Protein AF-A0A9C8K968-F1 (afdb_monomer_lite)

Structure (mmCIF, N/CA/C/O backbone):
data_AF-A0A9C8K968-F1
#
_entry.id   AF-A0A9C8K968-F1
#
loop_
_atom_site.group_PDB
_atom_site.id
_atom_site.type_symbol
_atom_site.label_atom_id
_atom_site.label_alt_id
_atom_site.label_comp_id
_atom_site.label_asym_id
_atom_site.label_entity_id
_atom_site.label_seq_id
_atom_site.pdbx_PDB_ins_code
_atom_site.Cartn_x
_atom_site.Cartn_y
_atom_site.Cartn_z
_atom_site.occupancy
_atom_site.B_iso_or_equiv
_atom_site.auth_seq_id
_atom_site.auth_comp_id
_atom_site.auth_asym_id
_atom_site.auth_atom_id
_atom_site.pdbx_PDB_model_num
ATOM 1 N N . MET A 1 1 ? -12.261 12.702 10.671 1.00 51.38 1 MET A N 1
ATOM 2 C CA . MET A 1 1 ? -11.505 11.458 10.915 1.00 51.38 1 MET A CA 1
ATOM 3 C C . MET A 1 1 ? -10.074 11.861 11.159 1.00 51.38 1 MET A C 1
ATOM 5 O O . MET A 1 1 ? -9.533 12.600 10.341 1.00 51.38 1 MET A O 1
ATOM 9 N N . ASP A 1 2 ? -9.526 11.465 12.303 1.00 61.38 2 ASP A N 1
ATOM 10 C CA . ASP A 1 2 ? -8.122 11.699 12.630 1.00 61.38 2 ASP A CA 1
ATOM 11 C C . ASP A 1 2 ? -7.217 11.123 11.536 1.00 61.38 2 ASP A C 1
ATOM 13 O O . ASP A 1 2 ? -7.587 10.182 10.830 1.00 61.38 2 ASP A O 1
ATOM 17 N N . LYS A 1 3 ? -6.042 11.728 11.360 1.00 83.81 3 LYS A N 1
ATOM 18 C CA . LYS A 1 3 ? -5.048 11.286 10.380 1.00 83.81 3 LYS A CA 1
ATOM 19 C C . LYS A 1 3 ? -4.628 9.847 10.709 1.00 83.81 3 LYS A C 1
ATOM 21 O O . LYS A 1 3 ? -3.911 9.646 11.686 1.00 83.81 3 LYS A O 1
ATOM 26 N N . VAL A 1 4 ? -5.043 8.872 9.895 1.00 92.81 4 VAL A N 1
ATOM 27 C CA . VAL A 1 4 ? -4.571 7.483 10.014 1.00 92.81 4 VAL A CA 1
ATOM 28 C C . VAL A 1 4 ? -3.083 7.449 9.691 1.00 92.81 4 VAL A C 1
ATOM 30 O O . VAL A 1 4 ? -2.643 8.013 8.689 1.00 92.81 4 VAL A O 1
ATOM 33 N N . THR A 1 5 ? -2.301 6.798 10.546 1.00 95.69 5 THR A N 1
ATOM 34 C CA . THR A 1 5 ? -0.854 6.675 10.367 1.00 95.69 5 THR A CA 1
ATOM 35 C C . THR A 1 5 ? -0.456 5.243 10.037 1.00 95.69 5 THR A C 1
ATOM 37 O O . THR A 1 5 ? -1.167 4.286 10.347 1.00 95.69 5 THR A O 1
ATOM 40 N N . ILE A 1 6 ? 0.743 5.069 9.475 1.00 96.56 6 ILE A N 1
ATOM 41 C CA . ILE A 1 6 ? 1.313 3.733 9.269 1.00 96.56 6 ILE A CA 1
ATOM 42 C C . ILE A 1 6 ? 1.431 2.942 10.581 1.00 96.56 6 ILE A C 1
ATOM 44 O O . ILE A 1 6 ? 1.227 1.731 10.601 1.00 96.56 6 ILE A O 1
ATOM 48 N N . THR A 1 7 ? 1.677 3.625 11.702 1.00 96.31 7 THR A N 1
ATOM 49 C CA . THR A 1 7 ? 1.737 3.008 13.032 1.00 96.31 7 THR A CA 1
ATOM 50 C C . THR A 1 7 ? 0.412 2.349 13.419 1.00 96.31 7 THR A C 1
ATOM 52 O O . THR A 1 7 ? 0.422 1.301 14.067 1.00 96.31 7 THR A O 1
ATOM 55 N N . ASP A 1 8 ? -0.723 2.921 13.017 1.00 96.31 8 ASP A N 1
ATOM 56 C CA . ASP A 1 8 ? -2.048 2.370 13.321 1.00 96.31 8 ASP A CA 1
ATOM 57 C C . ASP A 1 8 ? -2.315 1.097 12.512 1.00 96.31 8 ASP A C 1
ATOM 59 O O . ASP A 1 8 ? -2.733 0.082 13.072 1.00 96.31 8 ASP A O 1
ATOM 63 N N . VAL A 1 9 ? -1.947 1.102 11.228 1.00 97.00 9 VAL A N 1
ATOM 64 C CA . VAL A 1 9 ? -2.030 -0.082 10.355 1.00 97.00 9 VAL A CA 1
ATOM 65 C C . VAL A 1 9 ? -1.106 -1.201 10.855 1.00 97.00 9 VAL A C 1
ATOM 67 O O . VAL A 1 9 ? -1.513 -2.361 10.941 1.00 97.00 9 VAL A O 1
ATOM 70 N N . ILE A 1 10 ? 0.119 -0.866 11.280 1.00 96.81 10 ILE A N 1
ATOM 71 C CA . ILE A 1 10 ? 1.049 -1.837 11.878 1.00 96.81 10 ILE A CA 1
ATOM 72 C C . ILE A 1 10 ? 0.446 -2.461 13.137 1.00 96.81 10 ILE A C 1
ATOM 74 O O . ILE A 1 10 ? 0.542 -3.673 13.325 1.00 96.81 10 ILE A O 1
ATOM 78 N N . LYS A 1 11 ? -0.192 -1.671 14.010 1.00 96.25 11 LYS A N 1
ATOM 79 C CA . LYS A 1 11 ? -0.844 -2.202 15.219 1.00 96.25 11 LYS A CA 1
ATOM 80 C C . LYS A 1 11 ? -1.973 -3.174 14.878 1.00 96.25 11 LYS A C 1
ATOM 82 O O . LYS A 1 11 ? -2.076 -4.196 15.554 1.00 96.25 11 LYS A O 1
ATOM 87 N N . ALA A 1 12 ? -2.763 -2.886 13.844 1.00 95.94 12 ALA A N 1
ATOM 88 C CA . ALA A 1 12 ? -3.871 -3.734 13.410 1.00 95.94 12 ALA A CA 1
ATOM 89 C C . ALA A 1 12 ? -3.411 -5.091 12.843 1.00 95.94 12 ALA A C 1
ATOM 91 O O . ALA A 1 12 ? -4.124 -6.087 12.983 1.00 95.94 12 ALA A O 1
ATOM 92 N N . GLN A 1 13 ? -2.220 -5.158 12.229 1.00 94.94 13 GLN A N 1
ATOM 93 C CA . GLN A 1 13 ? -1.751 -6.370 11.548 1.00 94.94 13 GLN A CA 1
ATOM 94 C C . GLN A 1 13 ? -0.222 -6.538 11.572 1.00 94.94 13 GLN A C 1
ATOM 96 O O . GLN A 1 13 ? 0.426 -6.689 10.537 1.00 94.94 13 GLN A O 1
ATOM 101 N N . ARG A 1 14 ? 0.371 -6.572 12.772 1.00 94.62 14 ARG A N 1
ATOM 102 C CA . ARG A 1 14 ? 1.837 -6.612 12.973 1.00 94.62 14 ARG A CA 1
ATOM 103 C C . ARG A 1 14 ? 2.563 -7.678 12.153 1.00 94.62 14 ARG A C 1
ATOM 105 O O . ARG A 1 14 ? 3.641 -7.410 11.638 1.00 94.62 14 ARG A O 1
ATOM 112 N N . GLY A 1 15 ? 1.968 -8.866 12.014 1.00 94.75 15 GLY A N 1
ATOM 113 C CA . GLY A 1 15 ? 2.568 -9.978 11.271 1.00 94.75 15 GLY A CA 1
ATOM 114 C C . GLY A 1 15 ? 2.855 -9.647 9.804 1.00 94.75 15 GLY A C 1
ATOM 115 O O . GLY A 1 15 ? 3.854 -10.116 9.267 1.00 94.75 15 GLY A O 1
ATOM 116 N N . TRP A 1 16 ? 2.044 -8.789 9.173 1.00 94.75 16 TRP A N 1
ATOM 117 C CA . TRP A 1 16 ? 2.268 -8.348 7.792 1.00 94.75 16 TRP A CA 1
ATOM 118 C C . TRP A 1 16 ? 3.565 -7.546 7.639 1.00 94.75 16 TRP A C 1
ATOM 120 O O . TRP A 1 16 ? 4.254 -7.674 6.636 1.00 94.75 16 TRP A O 1
ATOM 130 N N . PHE A 1 17 ? 3.934 -6.777 8.665 1.00 96.12 17 PHE A N 1
ATOM 131 C CA . PHE A 1 17 ? 5.102 -5.892 8.674 1.00 96.12 17 PHE A CA 1
ATOM 132 C C . PHE A 1 17 ? 6.348 -6.536 9.298 1.00 96.12 17 PHE A C 1
ATOM 134 O O . PHE A 1 17 ? 7.285 -5.835 9.680 1.00 96.12 17 PHE A O 1
ATOM 141 N N . SER A 1 18 ? 6.358 -7.863 9.429 1.00 95.88 18 SER A N 1
AT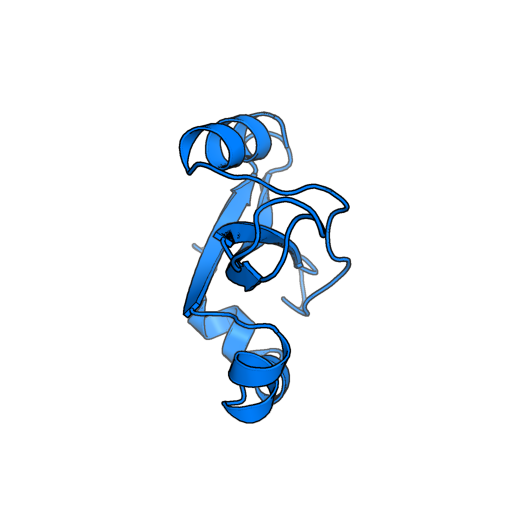OM 142 C CA . SER A 1 18 ? 7.540 -8.618 9.843 1.00 95.88 18 SER A CA 1
ATOM 143 C C . SER A 1 18 ? 8.685 -8.455 8.836 1.00 95.88 18 SER A C 1
ATOM 145 O O . SER A 1 18 ? 8.465 -8.146 7.660 1.00 95.88 18 SER A O 1
ATOM 147 N N . ASN A 1 19 ? 9.924 -8.665 9.287 1.00 95.19 19 ASN A N 1
ATOM 148 C CA . ASN A 1 19 ? 11.091 -8.583 8.406 1.00 95.19 19 ASN A CA 1
ATOM 149 C C . ASN A 1 19 ? 11.023 -9.647 7.305 1.00 95.19 19 ASN A C 1
ATOM 151 O O . ASN A 1 19 ? 11.374 -9.376 6.160 1.00 95.19 19 ASN A O 1
ATOM 155 N N . GLU A 1 20 ? 10.519 -10.829 7.644 1.00 96.00 20 GLU A N 1
ATOM 156 C CA . GLU A 1 20 ? 10.315 -11.949 6.737 1.00 96.00 20 GLU A CA 1
ATOM 157 C C . GLU A 1 20 ? 9.366 -11.561 5.597 1.00 96.00 20 GLU A C 1
ATOM 159 O O . GLU A 1 20 ? 9.710 -11.721 4.426 1.00 96.00 20 GLU A O 1
ATOM 164 N N . ASN A 1 21 ? 8.211 -10.968 5.919 1.00 94.62 21 ASN A N 1
ATOM 165 C CA . ASN A 1 21 ? 7.261 -10.510 4.904 1.00 94.62 21 ASN A CA 1
ATOM 166 C C . ASN A 1 21 ? 7.798 -9.325 4.102 1.00 94.62 21 ASN A C 1
ATOM 168 O O . ASN A 1 21 ? 7.606 -9.272 2.890 1.00 94.62 21 ASN A O 1
ATOM 172 N N . LYS A 1 22 ? 8.519 -8.403 4.748 1.00 94.81 22 LYS A N 1
ATOM 173 C CA . LYS A 1 22 ? 9.163 -7.279 4.063 1.00 94.81 22 LYS A CA 1
ATOM 174 C C . LYS A 1 22 ? 10.129 -7.768 2.976 1.00 94.81 22 LYS A C 1
ATOM 176 O O . LYS A 1 22 ? 10.094 -7.262 1.858 1.00 94.81 22 LYS A O 1
ATOM 181 N N . VAL A 1 23 ? 10.948 -8.775 3.288 1.00 94.12 23 VAL A N 1
ATOM 182 C CA . VAL A 1 23 ? 11.864 -9.411 2.327 1.00 94.12 23 VAL A CA 1
ATOM 183 C C . VAL A 1 23 ? 11.092 -10.162 1.245 1.00 94.12 23 VAL A C 1
ATOM 185 O O . VAL A 1 23 ? 11.407 -10.005 0.070 1.00 94.12 23 VAL A O 1
ATOM 188 N N . PHE A 1 24 ? 10.068 -10.932 1.622 1.00 93.44 24 PHE A N 1
ATOM 189 C CA . PHE A 1 24 ? 9.257 -11.703 0.677 1.00 93.44 24 PHE A CA 1
ATOM 190 C C . PHE A 1 24 ? 8.566 -10.818 -0.368 1.00 93.44 24 PHE A C 1
ATOM 192 O O . PHE A 1 24 ? 8.613 -11.120 -1.558 1.00 93.44 24 PHE A O 1
ATOM 199 N N . PHE A 1 25 ? 7.948 -9.716 0.060 1.00 92.06 25 PHE A N 1
ATOM 200 C CA . PHE A 1 25 ? 7.278 -8.790 -0.851 1.00 92.06 25 PHE A CA 1
ATOM 201 C C . PHE A 1 25 ? 8.244 -7.847 -1.572 1.00 92.06 25 PHE A C 1
ATOM 203 O O . PHE A 1 25 ? 7.846 -7.254 -2.568 1.00 92.06 25 PHE A O 1
ATOM 210 N N . GLY A 1 26 ? 9.487 -7.702 -1.103 1.00 95.62 26 GLY A N 1
ATOM 211 C CA . GLY A 1 26 ? 10.429 -6.703 -1.614 1.00 95.62 26 GLY A CA 1
ATOM 212 C C . GLY A 1 26 ? 10.077 -5.274 -1.188 1.00 95.62 26 GLY A C 1
ATOM 213 O O . GLY A 1 26 ? 10.448 -4.314 -1.866 1.00 95.62 26 GLY A O 1
ATOM 214 N N . ASP A 1 27 ? 9.340 -5.114 -0.088 1.00 96.31 27 ASP A N 1
ATOM 215 C CA . ASP A 1 27 ? 8.862 -3.817 0.383 1.00 96.31 27 ASP A CA 1
ATOM 216 C C . ASP A 1 27 ? 10.005 -3.023 1.037 1.00 96.31 27 ASP A C 1
ATOM 218 O O . ASP A 1 27 ? 10.727 -3.503 1.911 1.00 96.31 27 ASP A O 1
ATOM 222 N N . LYS A 1 28 ? 10.174 -1.764 0.638 1.00 95.44 28 LYS A N 1
ATOM 223 C CA . LYS A 1 28 ? 11.202 -0.848 1.153 1.00 95.44 28 LYS A CA 1
ATOM 224 C C . LYS A 1 28 ? 10.621 0.119 2.174 1.00 95.44 28 LYS A C 1
ATOM 226 O O . LYS A 1 28 ? 11.163 0.249 3.278 1.00 95.44 28 LYS A O 1
ATOM 231 N N . VAL A 1 29 ? 9.514 0.758 1.799 1.00 95.25 29 VAL A N 1
ATOM 232 C CA . VAL A 1 29 ? 8.845 1.833 2.543 1.00 95.25 29 VAL A CA 1
ATOM 233 C C . VAL A 1 29 ? 7.340 1.592 2.536 1.00 95.25 29 VAL A C 1
ATOM 235 O O . VAL A 1 29 ? 6.792 1.110 1.546 1.00 95.25 29 VAL A O 1
ATOM 238 N N . TYR A 1 30 ? 6.691 1.963 3.636 1.00 96.94 30 TYR A N 1
ATOM 239 C CA . TYR A 1 30 ? 5.243 1.946 3.784 1.00 96.94 30 TYR A CA 1
ATOM 240 C C . TYR A 1 30 ? 4.746 3.348 4.118 1.00 96.94 30 TYR A C 1
ATOM 242 O O . TYR A 1 30 ? 5.375 4.042 4.919 1.00 96.94 30 TYR A O 1
ATOM 250 N N . ASP A 1 31 ? 3.605 3.722 3.557 1.00 96.50 31 ASP A N 1
ATOM 251 C CA . ASP A 1 31 ? 2.893 4.949 3.898 1.00 96.50 31 ASP A CA 1
ATOM 252 C C . ASP A 1 31 ? 1.378 4.717 3.875 1.00 96.50 31 ASP A C 1
ATOM 254 O O . ASP A 1 31 ? 0.893 3.738 3.302 1.00 96.50 31 ASP A O 1
ATOM 258 N N . VAL A 1 32 ? 0.624 5.612 4.506 1.00 96.88 32 VAL A N 1
ATOM 259 C CA . VAL A 1 32 ? -0.838 5.613 4.464 1.00 96.88 32 VAL A CA 1
ATOM 260 C C . VAL A 1 32 ? -1.303 6.902 3.818 1.00 96.88 32 VAL A C 1
ATOM 262 O O . VAL A 1 32 ? -1.152 7.982 4.384 1.00 96.88 32 VAL A O 1
ATOM 265 N N . ASN A 1 33 ? -1.921 6.767 2.649 1.00 95.38 33 ASN A N 1
ATOM 266 C CA . ASN A 1 33 ? -2.461 7.892 1.903 1.00 95.38 33 ASN A CA 1
ATOM 267 C C . ASN A 1 33 ? -3.981 7.831 1.850 1.00 95.38 33 ASN A C 1
ATOM 269 O O . ASN A 1 33 ? -4.582 6.757 1.840 1.00 95.38 33 ASN A O 1
ATOM 273 N N . LYS A 1 34 ? -4.603 9.008 1.809 1.00 94.38 34 LYS A N 1
ATOM 274 C CA . LYS A 1 34 ? -6.050 9.155 1.690 1.00 94.38 34 LYS A CA 1
ATOM 275 C C . LYS A 1 34 ? -6.415 9.486 0.244 1.00 94.38 34 LYS A C 1
ATOM 277 O O . LYS A 1 34 ? -5.822 10.391 -0.340 1.00 94.38 34 LYS A O 1
ATOM 282 N N . GLY A 1 35 ? -7.381 8.762 -0.313 1.00 93.06 35 GLY A N 1
ATOM 283 C CA . GLY A 1 35 ? -7.984 9.082 -1.603 1.00 93.06 35 GLY A CA 1
ATOM 284 C C . GLY A 1 35 ? -8.751 10.394 -1.519 1.00 93.06 35 GLY A C 1
ATOM 285 O O . GLY A 1 35 ? -9.550 10.580 -0.602 1.00 93.06 35 GLY A O 1
ATOM 286 N N . GLY A 1 36 ? -8.487 11.314 -2.441 1.00 90.31 36 GLY A N 1
ATOM 287 C CA . GLY A 1 36 ? -9.068 12.655 -2.428 1.00 90.31 36 GLY A CA 1
ATOM 288 C C . GLY A 1 36 ? -10.559 12.686 -2.766 1.00 90.31 36 GLY A C 1
ATOM 289 O O . GLY A 1 36 ? -11.257 13.603 -2.345 1.00 90.31 36 GLY A O 1
ATOM 290 N N . ARG A 1 37 ? -11.062 11.705 -3.523 1.00 89.75 37 ARG A N 1
ATOM 291 C CA . ARG A 1 37 ? -12.475 11.602 -3.904 1.00 89.75 37 ARG A CA 1
ATOM 292 C C . ARG A 1 37 ? -13.240 10.602 -3.049 1.00 89.75 37 ARG A C 1
ATOM 294 O O . ARG A 1 37 ? -14.372 10.898 -2.676 1.00 89.75 37 ARG A O 1
ATOM 301 N N . SER A 1 38 ? -12.689 9.417 -2.776 1.00 90.00 38 SER A N 1
ATOM 302 C CA . SER A 1 38 ? -13.404 8.417 -1.974 1.00 90.00 38 SER A CA 1
ATOM 303 C C . SER A 1 38 ? -13.247 8.640 -0.476 1.00 90.00 38 SER A C 1
ATOM 305 O O . SER A 1 38 ? -13.910 7.949 0.294 1.00 90.00 38 SER A O 1
ATOM 307 N N . GLU A 1 39 ? -12.331 9.518 -0.061 1.00 90.38 39 GLU A N 1
ATOM 308 C CA . GLU A 1 39 ? -11.979 9.768 1.337 1.00 90.38 39 GLU A CA 1
ATOM 309 C C . GLU A 1 39 ? -11.478 8.514 2.088 1.00 90.38 39 GLU A C 1
ATOM 311 O O . GLU A 1 39 ? -11.388 8.521 3.317 1.00 90.38 39 GLU A O 1
ATOM 316 N N . LYS A 1 40 ? -11.127 7.441 1.361 1.00 93.56 40 LYS A N 1
ATOM 317 C CA . LYS A 1 40 ? -10.658 6.171 1.935 1.00 93.56 40 LYS A CA 1
ATOM 318 C C . LYS A 1 40 ? -9.158 6.212 2.172 1.00 93.56 40 LYS A C 1
ATOM 320 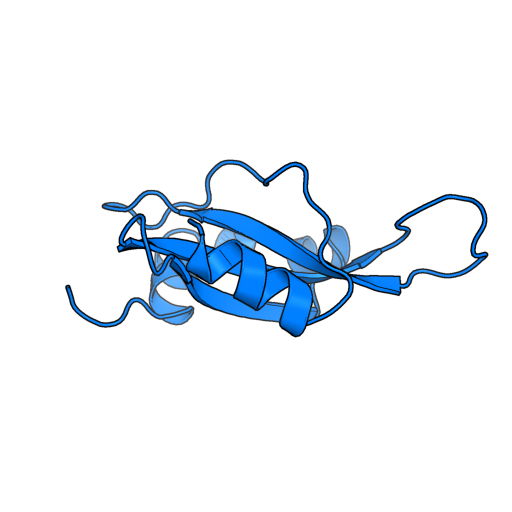O O . LYS A 1 40 ? -8.422 6.823 1.404 1.00 93.56 40 LYS A O 1
ATOM 325 N N . HIS A 1 41 ? -8.700 5.505 3.194 1.00 95.25 41 HIS A N 1
ATOM 326 C CA . HIS A 1 41 ? -7.281 5.273 3.429 1.00 95.25 41 HIS A CA 1
ATOM 327 C C . HIS A 1 41 ? -6.797 4.044 2.662 1.00 95.25 41 HIS A C 1
ATOM 329 O O . HIS A 1 41 ? -7.486 3.022 2.605 1.00 95.25 41 HIS A O 1
ATOM 335 N N . TYR A 1 42 ? -5.589 4.149 2.123 1.00 97.06 42 TYR A N 1
ATOM 336 C CA . TYR A 1 42 ? -4.893 3.112 1.379 1.00 97.06 42 TYR A CA 1
ATOM 337 C C . TYR A 1 42 ? -3.496 2.917 1.963 1.00 97.06 42 TYR A C 1
ATOM 339 O O . TYR A 1 42 ? -2.833 3.885 2.343 1.00 97.06 42 TYR A O 1
ATOM 347 N N . LEU A 1 43 ? -3.032 1.669 1.995 1.00 97.69 43 LEU A N 1
ATOM 348 C CA . LEU A 1 43 ? -1.637 1.358 2.278 1.00 97.69 43 LEU A CA 1
ATOM 349 C C . LEU A 1 43 ? -0.849 1.466 0.975 1.00 97.69 43 LEU A C 1
ATOM 351 O O . LEU A 1 43 ? -1.082 0.704 0.036 1.00 97.69 43 LEU A O 1
ATOM 355 N N . VAL A 1 44 ? 0.107 2.383 0.943 1.00 97.69 44 VAL A N 1
ATOM 356 C CA . VAL A 1 44 ? 1.058 2.543 -0.153 1.00 97.69 44 VAL A CA 1
ATOM 357 C C . VAL A 1 44 ? 2.360 1.858 0.228 1.00 97.69 44 VAL A C 1
ATOM 359 O O . VAL A 1 44 ? 2.886 2.050 1.324 1.00 97.69 44 VAL A O 1
ATOM 362 N N . ARG A 1 45 ? 2.888 1.051 -0.688 1.00 97.06 45 ARG A N 1
ATOM 363 C CA . ARG A 1 45 ? 4.123 0.291 -0.505 1.00 97.06 45 ARG A CA 1
ATOM 364 C C . ARG A 1 45 ? 5.071 0.621 -1.639 1.00 97.06 45 ARG A C 1
ATOM 366 O O . ARG A 1 45 ? 4.695 0.468 -2.796 1.00 97.06 45 ARG A O 1
ATOM 373 N N . LEU A 1 46 ? 6.274 1.083 -1.316 1.00 97.56 46 LEU A N 1
ATOM 374 C CA . LEU A 1 46 ? 7.364 1.132 -2.286 1.00 97.56 46 LEU A CA 1
ATOM 375 C C . LEU A 1 46 ? 8.002 -0.251 -2.322 1.00 97.56 46 LEU A C 1
ATOM 377 O O . LEU A 1 46 ? 8.582 -0.676 -1.324 1.00 97.56 46 LEU A O 1
ATOM 381 N N . THR A 1 47 ? 7.920 -0.918 -3.462 1.00 96.00 47 THR A N 1
ATOM 382 C CA . THR A 1 47 ? 8.332 -2.306 -3.637 1.00 96.00 47 THR A CA 1
ATOM 383 C C . THR A 1 47 ? 9.399 -2.397 -4.722 1.00 96.00 47 THR A C 1
ATOM 385 O O . THR A 1 47 ? 9.290 -1.747 -5.759 1.00 96.00 47 THR A O 1
ATOM 388 N N . GLN A 1 48 ? 10.428 -3.214 -4.497 1.00 94.75 48 GLN A N 1
ATOM 389 C CA . GLN A 1 48 ? 11.409 -3.575 -5.516 1.00 94.75 48 GLN A CA 1
ATOM 390 C C . GLN A 1 48 ? 11.136 -4.992 -6.007 1.00 94.75 48 GLN A C 1
ATOM 392 O O . GLN A 1 48 ? 11.492 -5.965 -5.345 1.00 94.75 48 GLN A O 1
ATOM 397 N N . ALA A 1 49 ? 10.530 -5.109 -7.184 1.00 90.06 49 ALA A N 1
ATOM 398 C CA . ALA A 1 49 ? 10.279 -6.404 -7.804 1.00 90.06 49 ALA A CA 1
ATOM 399 C C . ALA A 1 49 ? 10.356 -6.319 -9.331 1.00 90.06 49 ALA A C 1
ATOM 401 O O . ALA A 1 49 ? 10.485 -5.243 -9.919 1.00 90.06 49 ALA 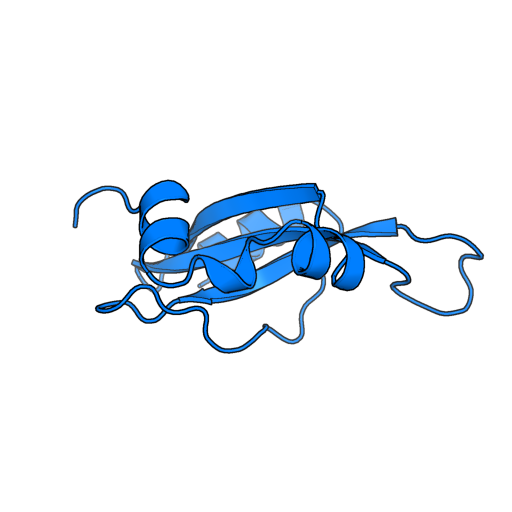A O 1
ATOM 402 N N . TRP A 1 50 ? 10.325 -7.482 -9.971 1.00 86.19 50 TRP A N 1
ATOM 403 C CA . TRP A 1 50 ? 10.214 -7.587 -11.418 1.00 86.19 50 TRP A CA 1
ATOM 404 C C . TRP A 1 50 ? 8.818 -7.133 -11.846 1.00 86.19 50 TRP A C 1
ATOM 406 O O . TRP A 1 50 ? 7.823 -7.712 -11.416 1.00 86.19 50 TRP A O 1
ATOM 416 N N . THR A 1 51 ? 8.749 -6.082 -12.661 1.00 80.81 51 THR A N 1
ATOM 417 C CA . THR A 1 51 ? 7.496 -5.608 -13.272 1.00 80.81 51 THR A CA 1
ATOM 418 C C . THR A 1 51 ? 7.209 -6.318 -14.593 1.00 80.81 51 THR A C 1
ATOM 420 O O . THR A 1 51 ? 6.054 -6.459 -14.978 1.00 80.81 51 THR A O 1
ATOM 423 N N . ASP A 1 52 ? 8.257 -6.810 -15.256 1.00 78.69 52 ASP A N 1
ATOM 424 C CA . ASP A 1 52 ? 8.203 -7.697 -16.411 1.00 78.69 52 ASP A CA 1
ATOM 425 C C . ASP A 1 52 ? 9.458 -8.589 -16.459 1.00 78.69 52 ASP A C 1
ATOM 427 O O . ASP A 1 52 ? 10.376 -8.449 -15.647 1.00 78.69 52 ASP A O 1
ATOM 431 N N . MET A 1 53 ? 9.480 -9.539 -17.396 1.00 77.19 53 MET A N 1
ATOM 432 C CA . MET A 1 53 ? 10.597 -10.473 -17.587 1.00 77.19 53 MET A CA 1
ATOM 433 C C . MET A 1 53 ? 11.689 -9.944 -18.536 1.00 77.19 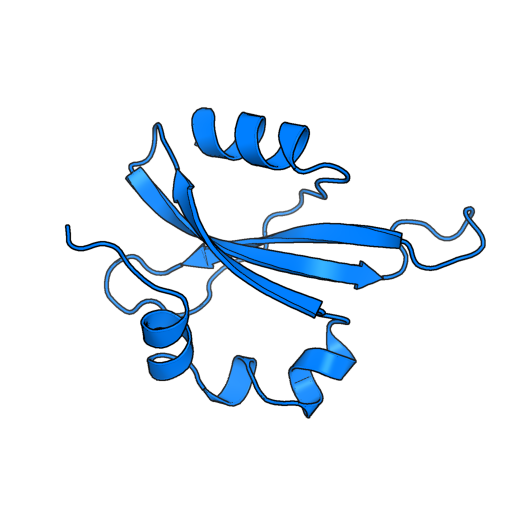53 MET A C 1
ATOM 435 O O . MET A 1 53 ? 12.681 -10.636 -18.759 1.00 77.19 53 MET A O 1
ATOM 439 N N . PHE A 1 54 ? 11.519 -8.759 -19.125 1.00 76.31 54 PHE A N 1
ATOM 440 C CA . PHE A 1 54 ? 12.325 -8.283 -20.256 1.00 76.31 54 PHE A CA 1
ATOM 441 C C . PHE A 1 54 ? 13.369 -7.239 -19.854 1.00 76.31 54 PHE A C 1
ATOM 443 O O . PHE A 1 54 ? 14.420 -7.147 -20.483 1.00 76.31 54 PHE A O 1
ATOM 450 N N . ASP A 1 55 ? 13.121 -6.488 -18.783 1.00 72.25 55 ASP A N 1
ATOM 451 C CA . ASP A 1 55 ? 13.976 -5.383 -18.344 1.00 72.25 55 ASP A CA 1
ATOM 452 C C . ASP A 1 55 ? 15.282 -5.808 -17.645 1.00 72.25 55 ASP A C 1
ATOM 454 O O . ASP A 1 55 ? 16.115 -4.964 -17.300 1.00 72.25 55 ASP A O 1
ATOM 458 N N . GLY A 1 56 ? 15.476 -7.108 -17.403 1.00 79.25 56 GLY A N 1
ATOM 459 C CA . GLY A 1 56 ? 16.725 -7.674 -16.879 1.00 79.25 56 GLY A CA 1
ATOM 460 C C . GLY A 1 56 ? 17.105 -7.257 -15.449 1.00 79.25 56 GLY A C 1
ATOM 461 O O . GLY A 1 56 ? 18.145 -7.691 -14.955 1.00 79.25 56 GLY A O 1
ATOM 462 N N . LYS A 1 57 ? 16.286 -6.447 -14.761 1.00 86.62 57 LYS A N 1
ATOM 463 C CA . LYS A 1 57 ? 16.474 -6.080 -13.351 1.00 86.62 57 LYS A CA 1
ATOM 464 C C . LYS A 1 57 ? 15.151 -5.746 -12.640 1.00 86.62 57 LYS A C 1
ATOM 466 O O . LYS A 1 57 ? 14.269 -5.154 -13.263 1.00 86.62 57 LYS A O 1
ATOM 471 N N . PRO A 1 58 ? 15.037 -6.016 -11.324 1.00 89.19 58 PRO A N 1
ATOM 472 C CA . PRO A 1 58 ? 13.950 -5.496 -10.498 1.00 89.19 58 PRO A CA 1
ATOM 473 C C . PRO A 1 58 ? 13.904 -3.965 -10.520 1.00 89.19 58 PRO A C 1
ATOM 475 O O . PRO A 1 58 ? 14.950 -3.306 -10.478 1.00 89.19 58 PRO A O 1
ATOM 478 N N . LYS A 1 59 ? 12.696 -3.401 -10.523 1.00 91.31 59 LYS A N 1
ATOM 479 C CA . LYS A 1 59 ? 12.461 -1.955 -10.496 1.00 91.31 59 LYS A CA 1
ATOM 480 C C . LYS A 1 59 ? 11.646 -1.567 -9.271 1.00 91.31 59 LYS A C 1
ATOM 482 O O . LYS A 1 59 ? 10.788 -2.321 -8.808 1.00 91.31 59 LYS A O 1
ATOM 487 N N . ASP A 1 60 ? 11.918 -0.364 -8.787 1.00 95.19 60 ASP A N 1
ATOM 488 C CA . ASP A 1 60 ? 11.121 0.256 -7.740 1.00 95.19 60 ASP A CA 1
ATOM 489 C C . ASP A 1 60 ? 9.800 0.743 -8.332 1.00 95.19 60 ASP A C 1
ATOM 491 O O . ASP A 1 60 ? 9.781 1.408 -9.368 1.00 95.19 60 ASP A O 1
ATOM 495 N N . HIS A 1 61 ? 8.701 0.387 -7.681 1.00 95.25 61 HIS A N 1
ATOM 496 C CA . HIS A 1 61 ? 7.360 0.822 -8.040 1.00 95.25 61 HIS A CA 1
ATOM 497 C C . HIS A 1 61 ? 6.469 0.846 -6.802 1.00 95.25 61 HIS A C 1
ATOM 499 O O . HIS A 1 61 ? 6.768 0.214 -5.787 1.00 95.25 61 HIS A O 1
ATOM 505 N N . PHE A 1 62 ? 5.359 1.568 -6.881 1.00 97.00 62 PHE A N 1
ATOM 506 C CA . PHE A 1 62 ? 4.377 1.599 -5.814 1.00 97.00 62 PHE A CA 1
ATOM 507 C C . PHE A 1 62 ? 3.289 0.556 -6.047 1.00 97.00 62 PHE A C 1
ATOM 509 O O . PHE A 1 62 ? 2.742 0.421 -7.146 1.00 97.00 62 PHE A O 1
ATOM 516 N N . ARG A 1 63 ? 2.959 -0.159 -4.976 1.00 96.50 63 ARG A N 1
ATOM 517 C CA . ARG A 1 63 ? 1.812 -1.056 -4.865 1.00 96.50 63 ARG A CA 1
ATOM 518 C C . ARG A 1 63 ? 0.856 -0.487 -3.831 1.00 96.50 63 ARG A C 1
ATOM 520 O O . ARG A 1 63 ? 1.283 0.052 -2.810 1.00 96.50 63 ARG A O 1
ATOM 527 N N . VAL A 1 64 ? -0.437 -0.612 -4.097 1.00 97.44 64 VAL A N 1
ATOM 528 C CA . VAL A 1 64 ? -1.477 -0.035 -3.246 1.00 97.44 64 VAL A CA 1
ATOM 529 C C . VAL A 1 64 ? -2.408 -1.138 -2.780 1.00 97.44 64 VAL A C 1
ATOM 531 O O . VAL A 1 64 ? -2.943 -1.896 -3.586 1.00 97.44 64 VAL A O 1
ATOM 534 N N . ASN A 1 65 ? -2.596 -1.230 -1.471 1.00 97.56 65 ASN A N 1
ATOM 535 C CA . ASN A 1 65 ? -3.604 -2.080 -0.866 1.00 97.56 65 ASN A CA 1
ATOM 536 C C . ASN A 1 65 ? -4.738 -1.211 -0.326 1.00 97.56 65 ASN A C 1
ATOM 538 O O . ASN A 1 65 ? -4.501 -0.162 0.279 1.00 97.56 65 ASN A O 1
ATOM 542 N N . GLU A 1 66 ? -5.971 -1.675 -0.496 1.00 96.19 66 GLU A N 1
ATOM 543 C CA . GLU A 1 66 ? -7.093 -1.127 0.258 1.00 96.19 66 GLU A CA 1
ATOM 544 C C . GLU A 1 66 ? -6.882 -1.374 1.753 1.00 96.19 66 GLU A C 1
ATOM 546 O O . GLU A 1 66 ? -6.307 -2.390 2.156 1.00 96.19 66 GLU A O 1
ATOM 551 N N . L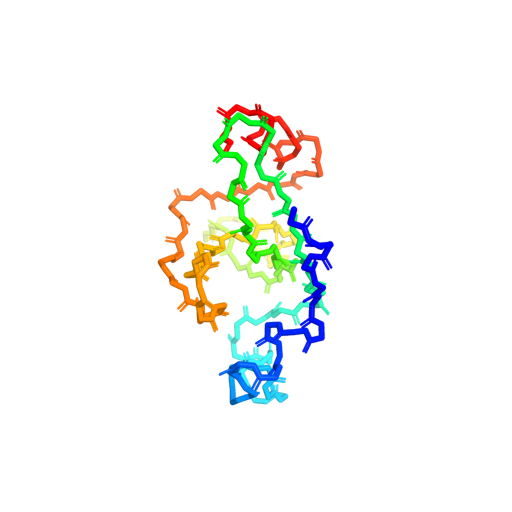EU A 1 67 ? -7.367 -0.452 2.579 1.00 97.06 67 LEU A N 1
ATOM 552 C CA . LEU A 1 67 ? -7.521 -0.687 4.007 1.00 97.06 67 LEU A CA 1
ATOM 553 C C . LEU A 1 67 ? -9.000 -0.853 4.324 1.00 97.06 67 LEU A C 1
ATOM 555 O O . LEU A 1 67 ? -9.860 -0.175 3.758 1.00 97.06 67 LEU A O 1
ATOM 559 N N . ASP A 1 68 ? -9.300 -1.736 5.262 1.00 96.06 68 ASP A N 1
ATOM 560 C CA . ASP A 1 68 ? -10.596 -1.712 5.918 1.00 96.06 68 ASP A CA 1
ATOM 561 C C . ASP A 1 68 ? -10.714 -0.407 6.728 1.00 96.06 68 ASP A C 1
ATOM 563 O O . ASP A 1 68 ? -9.840 -0.088 7.533 1.00 96.06 68 ASP A O 1
ATOM 567 N N . GLN A 1 69 ? -11.755 0.390 6.477 1.00 94.12 69 GLN A N 1
ATOM 568 C CA . GLN A 1 69 ? -11.836 1.764 6.997 1.00 94.12 69 GLN A CA 1
ATOM 569 C C . GLN A 1 69 ? -12.172 1.831 8.496 1.00 94.12 69 GLN A C 1
ATOM 571 O O . GLN A 1 69 ? -12.044 2.898 9.095 1.00 94.12 69 GLN A O 1
ATOM 576 N N . GLU A 1 70 ? -12.576 0.710 9.099 1.00 93.25 70 GLU A N 1
ATOM 577 C CA . GLU A 1 70 ? -12.918 0.612 10.520 1.00 93.25 70 GLU A CA 1
ATOM 578 C C . GLU A 1 70 ? -11.819 -0.108 11.310 1.00 93.25 70 GLU A C 1
ATOM 580 O O . GLU A 1 70 ? -11.433 0.317 12.397 1.00 93.25 70 GLU A O 1
ATOM 585 N N . THR A 1 71 ? -11.286 -1.195 10.753 1.00 95.81 71 THR A N 1
ATOM 586 C CA . THR A 1 71 ? -10.328 -2.085 11.422 1.00 95.81 71 THR A CA 1
ATOM 587 C C . THR A 1 71 ? -8.881 -1.864 10.997 1.00 95.81 71 THR A C 1
ATOM 589 O O . THR A 1 71 ? -7.979 -2.396 11.644 1.00 95.81 71 THR A O 1
ATOM 592 N N . LEU A 1 72 ? -8.644 -1.114 9.914 1.00 95.88 72 LEU A N 1
ATOM 593 C CA . LEU A 1 72 ? -7.329 -0.873 9.303 1.00 95.88 72 LEU A CA 1
ATOM 594 C C . LEU A 1 72 ? -6.590 -2.147 8.869 1.00 95.88 72 LEU A C 1
ATOM 596 O O . LEU A 1 72 ? -5.381 -2.121 8.633 1.00 95.88 72 LEU A O 1
ATOM 600 N N . LYS A 1 73 ? -7.304 -3.270 8.743 1.00 96.06 73 LYS A N 1
ATOM 601 C CA . LYS A 1 73 ? -6.741 -4.497 8.181 1.00 96.06 73 LYS A CA 1
ATOM 602 C C . LYS A 1 73 ? -6.437 -4.299 6.702 1.00 96.06 73 LYS A C 1
ATOM 604 O O . LYS A 1 73 ? -7.199 -3.657 5.978 1.00 96.06 73 LYS A O 1
ATOM 609 N N . ILE A 1 74 ? -5.321 -4.872 6.265 1.00 96.75 74 ILE A N 1
ATOM 610 C CA . ILE A 1 74 ? -4.872 -4.784 4.879 1.00 96.75 74 ILE A CA 1
ATOM 611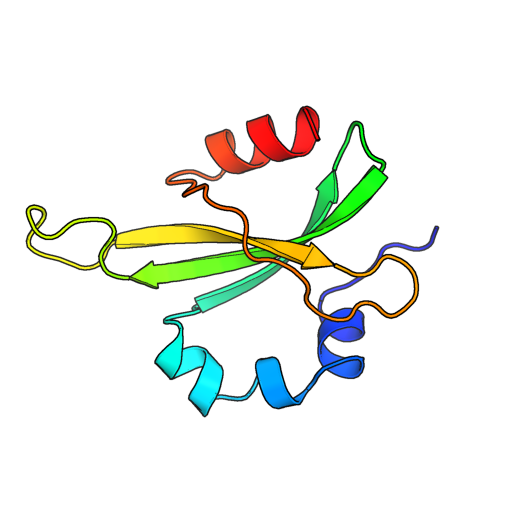 C C . ILE A 1 74 ? -5.788 -5.655 4.026 1.00 96.75 74 ILE A C 1
ATOM 613 O O . ILE A 1 74 ? -5.892 -6.865 4.231 1.00 96.75 74 ILE A O 1
ATOM 617 N N . GLY A 1 75 ? -6.468 -5.007 3.089 1.00 94.25 75 GLY A N 1
ATOM 618 C CA . GLY A 1 75 ? -7.380 -5.617 2.142 1.00 94.25 75 GLY A CA 1
ATOM 619 C C . GLY A 1 75 ? -6.712 -5.924 0.805 1.00 94.25 75 GLY A C 1
ATOM 620 O O . GLY A 1 75 ? -5.511 -6.206 0.704 1.00 94.25 75 GLY A O 1
ATOM 621 N N . LYS A 1 76 ? -7.529 -5.881 -0.248 1.00 94.44 76 LYS A N 1
ATOM 622 C CA . LYS A 1 76 ? -7.139 -6.275 -1.599 1.00 94.44 76 LYS A CA 1
ATOM 623 C C . LYS A 1 76 ? -5.969 -5.428 -2.116 1.00 94.44 76 LYS A C 1
ATOM 625 O O . LYS A 1 76 ? -5.956 -4.208 -1.972 1.00 94.44 76 LYS A O 1
ATOM 630 N N . LEU A 1 77 ? -5.009 -6.094 -2.758 1.00 95.50 77 LEU A N 1
ATOM 631 C CA . LEU A 1 77 ? -3.987 -5.453 -3.582 1.00 95.50 77 LEU A CA 1
ATOM 632 C C . LEU A 1 77 ? -4.616 -4.998 -4.900 1.00 95.50 77 LEU A C 1
ATOM 634 O O . LEU A 1 77 ? -5.229 -5.804 -5.603 1.00 95.50 77 LEU A O 1
ATOM 638 N N . LEU A 1 78 ? -4.468 -3.720 -5.226 1.00 94.06 78 LEU A N 1
ATOM 639 C CA . LEU A 1 78 ? -4.931 -3.181 -6.496 1.00 94.06 78 LEU A CA 1
ATOM 640 C C . LEU A 1 78 ? -4.096 -3.738 -7.651 1.00 94.06 78 LEU A C 1
ATOM 642 O O . LEU A 1 78 ? -2.885 -3.939 -7.522 1.00 94.06 78 LEU A O 1
ATOM 646 N N . ASP A 1 79 ? -4.755 -3.978 -8.781 1.00 90.44 79 ASP A N 1
ATOM 647 C CA . ASP A 1 79 ? -4.131 -4.524 -9.991 1.00 90.44 79 ASP A CA 1
ATOM 648 C C . ASP A 1 79 ? -3.508 -3.418 -10.857 1.00 90.44 79 ASP A C 1
ATOM 650 O O . ASP A 1 79 ? -3.627 -3.401 -12.074 1.00 90.44 79 ASP A O 1
ATOM 654 N N . ASP A 1 80 ? -2.869 -2.460 -10.188 1.00 92.69 80 ASP A N 1
ATOM 655 C CA . ASP A 1 80 ? -2.163 -1.339 -10.794 1.00 92.69 80 ASP A CA 1
ATOM 656 C C . ASP A 1 80 ? -0.722 -1.312 -10.267 1.00 92.69 80 ASP A C 1
ATOM 658 O O . ASP A 1 80 ? -0.424 -1.696 -9.126 1.00 92.69 80 ASP A O 1
ATOM 662 N N . ILE A 1 81 ? 0.194 -0.861 -11.118 1.00 92.25 81 ILE A N 1
ATOM 663 C CA . ILE A 1 81 ? 1.591 -0.603 -10.771 1.00 92.25 81 ILE A CA 1
ATOM 664 C C . ILE A 1 81 ? 1.862 0.863 -11.082 1.00 92.25 81 ILE A C 1
ATOM 666 O O . ILE A 1 81 ? 1.698 1.294 -12.222 1.00 92.25 81 ILE A O 1
ATOM 670 N N . PHE A 1 82 ? 2.308 1.624 -10.084 1.00 95.44 82 PHE A N 1
ATOM 671 C CA . PHE A 1 82 ? 2.658 3.031 -10.271 1.00 95.44 82 PHE A CA 1
ATOM 672 C C . PHE A 1 82 ? 4.176 3.167 -10.284 1.00 95.44 82 PHE A C 1
ATOM 674 O O . PHE A 1 82 ? 4.841 2.876 -9.291 1.00 95.44 82 PHE A O 1
ATOM 681 N N . LEU A 1 83 ? 4.741 3.588 -11.412 1.00 93.31 83 LEU A N 1
ATOM 682 C CA . LEU A 1 83 ? 6.195 3.699 -11.568 1.00 93.31 83 LEU A CA 1
ATOM 683 C C . LEU A 1 83 ? 6.745 5.001 -10.978 1.00 93.31 83 LEU A C 1
ATOM 685 O O . LEU A 1 83 ? 7.929 5.088 -10.659 1.00 93.31 83 LEU A O 1
ATOM 689 N N . THR A 1 84 ? 5.892 6.015 -10.821 1.00 94.44 84 THR A N 1
ATOM 690 C CA . THR A 1 84 ? 6.271 7.317 -10.274 1.00 94.44 84 THR A CA 1
ATOM 691 C C . THR A 1 84 ? 5.313 7.765 -9.174 1.00 94.44 84 THR A C 1
ATOM 693 O O . THR A 1 84 ? 4.156 7.347 -9.114 1.00 94.44 84 THR A O 1
ATOM 696 N N . VAL A 1 85 ? 5.788 8.673 -8.315 1.00 94.44 85 VAL A N 1
ATOM 697 C CA . VAL A 1 85 ? 4.938 9.341 -7.313 1.00 94.44 85 VAL A CA 1
ATOM 698 C C . VAL A 1 85 ? 3.816 10.132 -7.993 1.00 94.44 85 VAL A C 1
ATOM 700 O O . VAL A 1 85 ? 2.700 10.160 -7.491 1.00 94.44 85 VAL A O 1
ATOM 703 N N . ALA A 1 86 ? 4.076 10.724 -9.164 1.00 96.69 86 ALA A N 1
ATOM 704 C CA . ALA A 1 86 ? 3.073 11.489 -9.899 1.00 96.69 86 ALA A CA 1
ATOM 705 C C . ALA A 1 86 ? 1.899 10.611 -10.372 1.00 96.69 86 ALA A C 1
ATOM 707 O O . ALA A 1 86 ? 0.748 11.040 -10.281 1.00 96.69 86 ALA A O 1
ATOM 708 N N . ASP A 1 87 ? 2.178 9.384 -10.827 1.00 96.44 87 ASP A N 1
ATOM 709 C CA . ASP A 1 87 ? 1.143 8.425 -11.238 1.00 96.44 87 ASP A CA 1
ATOM 710 C C . ASP A 1 87 ? 0.290 7.986 -10.044 1.00 96.44 87 ASP A C 1
ATOM 712 O O . ASP A 1 87 ? -0.941 7.972 -10.123 1.00 96.44 87 ASP A O 1
ATOM 716 N N . LEU A 1 88 ? 0.949 7.684 -8.920 1.00 97.06 88 LEU A N 1
ATOM 717 C CA . LEU A 1 88 ? 0.288 7.339 -7.665 1.00 97.06 88 LEU A CA 1
ATOM 718 C C . LEU A 1 88 ? -0.607 8.487 -7.175 1.00 97.06 88 LEU A C 1
ATOM 720 O O . LEU A 1 88 ? -1.773 8.263 -6.863 1.00 97.06 88 LEU A O 1
ATOM 724 N N . ASP A 1 89 ? -0.097 9.717 -7.151 1.00 96.19 89 ASP A N 1
ATOM 725 C CA . ASP A 1 89 ? -0.849 10.901 -6.727 1.00 96.19 89 ASP A CA 1
ATOM 726 C C . ASP A 1 89 ? -2.046 11.171 -7.642 1.00 96.19 89 ASP A C 1
ATOM 728 O O . ASP A 1 89 ? -3.135 11.515 -7.179 1.00 96.19 89 ASP A O 1
ATOM 732 N N . ALA A 1 90 ? -1.869 11.023 -8.957 1.00 96.19 90 ALA A N 1
ATOM 733 C CA . ALA A 1 90 ? -2.957 11.178 -9.914 1.00 96.19 90 ALA A CA 1
ATOM 734 C C . ALA A 1 90 ? -4.060 10.136 -9.685 1.00 96.19 90 ALA A C 1
ATOM 736 O O . ALA A 1 90 ? -5.245 10.466 -9.794 1.00 96.19 90 ALA A O 1
ATOM 737 N N . TRP A 1 91 ? -3.687 8.900 -9.346 1.00 96.25 91 TRP A N 1
ATOM 738 C CA . TRP A 1 91 ? -4.630 7.846 -8.991 1.00 96.25 91 TRP A CA 1
ATOM 739 C C . TRP A 1 91 ? -5.326 8.128 -7.652 1.00 96.25 91 TRP A C 1
ATOM 741 O O . TRP A 1 91 ? -6.555 8.076 -7.588 1.00 96.25 91 TRP A O 1
ATOM 751 N N . LEU A 1 92 ? -4.573 8.525 -6.622 1.00 95.25 92 LEU A N 1
ATOM 752 C CA . LEU A 1 92 ? -5.093 8.880 -5.297 1.00 95.25 92 LEU A CA 1
ATOM 753 C C . LEU A 1 92 ? -6.037 10.082 -5.336 1.00 95.25 92 LEU A C 1
ATOM 755 O O . LEU A 1 92 ? -6.943 10.155 -4.526 1.00 95.25 92 LEU A O 1
ATOM 759 N N . ARG A 1 93 ? -5.862 11.039 -6.253 1.00 94.56 93 ARG A N 1
ATOM 760 C CA . ARG A 1 93 ? -6.798 12.173 -6.399 1.00 94.56 93 ARG A CA 1
ATOM 761 C C . ARG A 1 93 ? -8.130 11.775 -7.032 1.00 94.56 93 ARG A C 1
ATOM 763 O O . ARG A 1 93 ? -9.135 12.445 -6.808 1.00 94.56 93 ARG A O 1
ATOM 770 N N . LYS A 1 94 ? -8.122 10.756 -7.894 1.00 93.19 94 LYS A N 1
ATOM 771 C CA . LYS A 1 94 ? -9.318 10.275 -8.607 1.00 93.19 94 LYS A CA 1
ATOM 772 C C . LYS A 1 94 ? -10.146 9.309 -7.765 1.00 93.19 94 LYS A C 1
ATOM 774 O O . LYS A 1 94 ? -11.360 9.230 -7.973 1.00 93.19 94 LYS A O 1
ATOM 779 N N . ASN A 1 95 ? -9.473 8.590 -6.874 1.00 88.62 95 ASN A N 1
ATOM 780 C CA . ASN A 1 95 ? -10.043 7.688 -5.880 1.00 88.62 95 ASN A CA 1
ATOM 781 C C . ASN A 1 95 ? -10.035 8.346 -4.510 1.00 88.62 95 ASN A C 1
ATOM 783 O O . ASN A 1 95 ? -10.498 7.710 -3.557 1.00 88.62 95 ASN A O 1
#

Secondary structure (DSSP, 8-state):
-----HHHHHHHTGGGGSHHHHHHHTEEEEEEEE-TTT--EEEEEEEEE-S-SSSSS-EEEEEEEEE-TTT--EEEEPS--BSSHHHHHHHHHH-

Radius of gyration: 13.51 Å; chains: 1; bounding box: 30×25×36 Å

Sequence (95 aa):
MDKVTITDVIKAQRGWFSNENKVFFGDKVYDVNKGGRSEKHYLVRLTQAWTDMFDGKPKDHFRVNELDQETLKIGKLLDDIFLTVADLDAWLRKN

Foldseek 3Di:
DPDDWPVLLCVLPVVCVDPVNCVVQQFDDWTWDAQQPVRFIKIKTFHFADPDPPPPGTATWIWIFGADRPRRHTHDIDPDTGRDPVSVVVVSPVD

pLDDT: mean 92.67, std 7.31, range [51.38, 97.69]